Protein AF-S5NE18-F1 (afdb_monomer)

Sequence (66 aa):
MAYSKPANQAEIINEVNDNDAFWFPVIAGVATREEMERATMKEVQILNEVASRKLELMGGVGIEDE

Structure (mmCIF, N/CA/C/O backbone):
data_AF-S5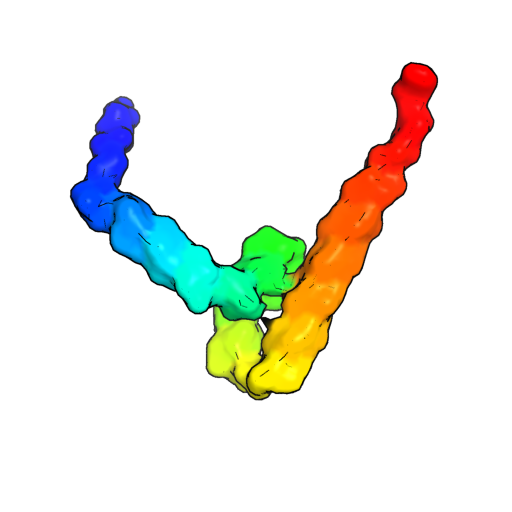NE18-F1
#
_entry.id   AF-S5NE18-F1
#
loop_
_atom_site.group_PDB
_atom_site.id
_atom_site.type_symbol
_atom_site.label_atom_id
_atom_site.label_alt_id
_atom_site.label_comp_id
_atom_site.label_asym_id
_atom_site.label_entity_id
_atom_site.label_seq_id
_atom_site.pdbx_PDB_ins_code
_atom_site.Cartn_x
_atom_site.Cartn_y
_atom_site.Cartn_z
_atom_site.occupancy
_atom_site.B_iso_or_equiv
_atom_site.auth_seq_id
_atom_site.auth_comp_id
_atom_site.auth_asym_id
_atom_site.auth_atom_id
_atom_site.pdbx_PDB_model_num
ATOM 1 N N . MET A 1 1 ? -11.366 12.646 -31.005 1.00 48.94 1 MET A N 1
ATOM 2 C CA . MET A 1 1 ? -12.068 13.290 -29.874 1.00 48.94 1 MET A CA 1
ATOM 3 C C . MET A 1 1 ? -11.010 13.851 -28.944 1.00 48.94 1 MET A C 1
ATOM 5 O O . MET A 1 1 ? -10.226 13.072 -28.422 1.00 48.94 1 MET A O 1
ATOM 9 N N . ALA A 1 2 ? -10.911 15.174 -28.804 1.00 53.94 2 ALA A N 1
ATOM 10 C CA . ALA A 1 2 ? -10.059 15.763 -27.776 1.00 53.94 2 ALA A CA 1
ATOM 11 C C . ALA A 1 2 ? -10.791 15.610 -26.438 1.00 53.94 2 ALA A C 1
ATOM 13 O O . ALA A 1 2 ? -11.859 16.192 -26.259 1.00 53.94 2 ALA A O 1
ATOM 14 N N . TYR A 1 3 ? -10.271 14.781 -25.534 1.00 63.34 3 TYR A N 1
ATOM 15 C CA . TYR A 1 3 ? -10.775 14.742 -24.165 1.00 63.34 3 TYR A CA 1
ATOM 16 C C . TYR A 1 3 ? -10.448 16.089 -23.513 1.00 63.34 3 TYR A C 1
ATOM 18 O O . TYR A 1 3 ? -9.288 16.390 -23.234 1.00 63.34 3 TYR A O 1
ATOM 26 N N . SER A 1 4 ? -11.470 16.926 -23.322 1.00 68.69 4 SER A N 1
ATOM 27 C CA . SER A 1 4 ? -11.361 18.104 -22.467 1.00 68.69 4 SER A CA 1
ATOM 28 C C . SER A 1 4 ? -11.101 17.611 -21.049 1.00 68.69 4 SER A C 1
ATOM 30 O O . SER A 1 4 ? -11.860 16.781 -20.544 1.00 68.69 4 SER A O 1
ATOM 32 N N . LYS A 1 5 ? -10.029 18.090 -20.411 1.00 65.44 5 LYS A N 1
ATOM 33 C CA . LYS A 1 5 ? -9.768 17.789 -19.000 1.00 65.44 5 LYS A CA 1
ATOM 34 C C . LYS A 1 5 ? -10.987 18.245 -18.182 1.00 65.44 5 LYS A C 1
ATOM 36 O O . LYS A 1 5 ? -11.451 19.368 -18.398 1.00 65.44 5 LYS A O 1
ATOM 41 N N . PRO A 1 6 ? -11.553 17.387 -17.317 1.00 73.12 6 PRO A N 1
ATOM 42 C CA . PRO A 1 6 ? -12.732 17.750 -16.548 1.00 73.12 6 PRO A CA 1
ATOM 43 C C . PRO A 1 6 ? -12.384 18.884 -15.574 1.00 73.12 6 PRO A C 1
ATOM 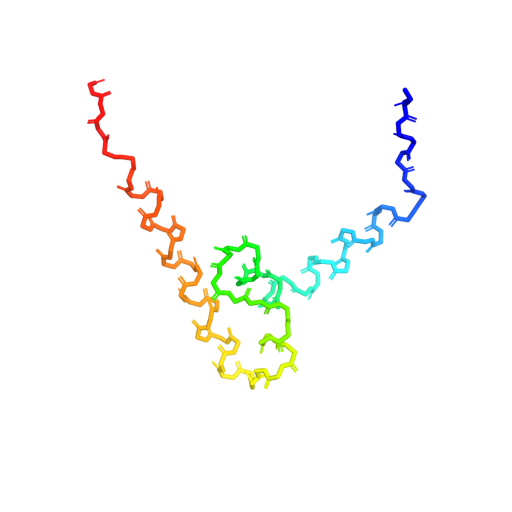45 O O . PRO A 1 6 ? -11.267 18.955 -15.061 1.00 73.12 6 PRO A O 1
ATOM 48 N N . ALA A 1 7 ? -13.338 19.787 -15.338 1.00 74.75 7 ALA A N 1
ATOM 49 C CA . ALA A 1 7 ? -13.134 21.004 -14.546 1.00 74.75 7 ALA A CA 1
ATOM 50 C C . ALA A 1 7 ? -12.668 20.739 -13.098 1.00 74.75 7 ALA A C 1
ATOM 52 O O . ALA A 1 7 ? -12.075 21.614 -12.479 1.00 74.75 7 ALA A O 1
ATOM 53 N N . ASN A 1 8 ? -12.884 19.525 -12.587 1.00 83.62 8 ASN A N 1
ATOM 54 C CA . ASN A 1 8 ? -12.523 19.079 -11.241 1.00 83.62 8 ASN A CA 1
ATOM 55 C C . ASN A 1 8 ? -11.200 18.290 -11.176 1.00 83.62 8 ASN A C 1
ATOM 57 O O . ASN A 1 8 ? -10.900 17.669 -10.161 1.00 83.62 8 ASN A O 1
ATOM 61 N N . GLN A 1 9 ? -10.390 18.282 -12.241 1.00 84.69 9 GLN A N 1
ATOM 62 C CA . GLN A 1 9 ? -9.162 17.480 -12.278 1.00 84.69 9 GLN A CA 1
ATOM 63 C C . GLN A 1 9 ? -8.194 17.802 -11.124 1.00 84.69 9 GLN A C 1
ATOM 65 O O . GLN A 1 9 ? -7.559 16.893 -10.598 1.00 84.69 9 GLN A O 1
ATOM 70 N N . ALA A 1 10 ? -8.082 19.072 -10.725 1.00 85.50 10 ALA A N 1
ATOM 71 C CA . ALA A 1 10 ? -7.219 19.473 -9.613 1.00 85.50 10 ALA A CA 1
ATOM 72 C C . ALA A 1 10 ? -7.713 18.927 -8.262 1.00 85.50 10 ALA A C 1
ATOM 74 O O . ALA A 1 10 ? -6.905 18.467 -7.463 1.00 85.50 10 ALA A O 1
ATOM 75 N N . GLU A 1 11 ? -9.028 18.931 -8.033 1.00 88.12 11 GLU A N 1
ATOM 76 C CA . GLU A 1 11 ? -9.638 18.385 -6.813 1.00 88.12 11 GLU A CA 1
ATOM 77 C C . GLU A 1 11 ? -9.386 16.878 -6.705 1.00 88.12 11 GLU A C 1
ATOM 79 O O . GLU A 1 11 ? -8.954 16.407 -5.660 1.00 88.12 11 GLU A O 1
ATOM 84 N N . ILE A 1 12 ? -9.542 16.146 -7.813 1.00 87.38 12 ILE A N 1
ATOM 85 C CA . ILE A 1 12 ? -9.283 14.698 -7.866 1.00 87.38 12 ILE A CA 1
ATOM 86 C C . ILE A 1 12 ? -7.814 14.384 -7.554 1.00 87.38 12 ILE A C 1
ATOM 88 O O . ILE A 1 12 ? -7.526 13.451 -6.810 1.00 87.38 12 ILE A O 1
ATOM 92 N N . ILE A 1 13 ? -6.874 15.148 -8.121 1.00 87.38 13 ILE A N 1
ATOM 93 C CA . ILE A 1 13 ? -5.440 14.948 -7.864 1.00 87.38 13 ILE A CA 1
ATOM 94 C C . ILE A 1 13 ? -5.124 15.183 -6.385 1.00 87.38 13 ILE A C 1
ATOM 96 O O . ILE A 1 13 ? -4.406 14.389 -5.784 1.00 87.38 13 ILE A O 1
ATOM 100 N N . ASN A 1 14 ? -5.673 16.247 -5.798 1.00 87.88 14 ASN A N 1
ATOM 101 C CA . ASN A 1 14 ? -5.463 16.543 -4.385 1.00 87.88 14 ASN A CA 1
ATOM 102 C C . ASN A 1 14 ? -6.034 15.439 -3.491 1.00 87.88 14 ASN A C 1
ATOM 104 O O . ASN A 1 14 ? -5.344 15.000 -2.584 1.00 87.88 14 ASN A O 1
ATOM 108 N N . GLU A 1 15 ? -7.228 14.922 -3.787 1.00 88.31 15 GLU A N 1
ATOM 109 C CA . GLU A 1 15 ? -7.828 13.837 -3.005 1.00 88.31 15 GLU A CA 1
ATOM 110 C C . GLU A 1 15 ? -6.988 12.551 -3.043 1.00 88.31 15 GLU A C 1
ATOM 112 O O . GLU A 1 15 ? -6.839 11.874 -2.024 1.00 88.31 15 GLU A O 1
ATOM 117 N N . VAL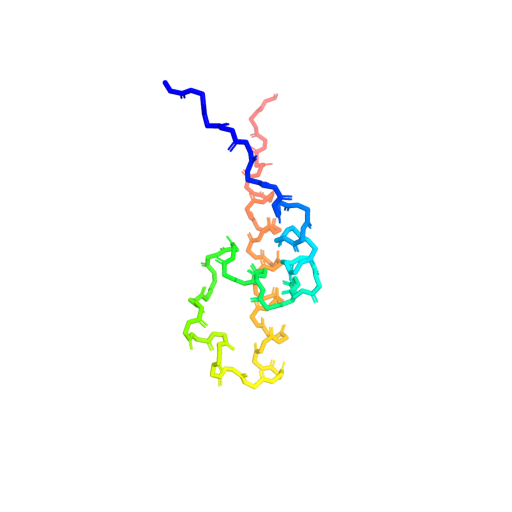 A 1 16 ? -6.393 12.222 -4.195 1.00 86.50 16 VAL A N 1
ATOM 118 C CA . VAL A 1 16 ? -5.461 11.089 -4.301 1.00 86.50 16 VAL A CA 1
ATOM 119 C C . VAL A 1 16 ? -4.203 11.345 -3.471 1.00 86.50 16 VAL A C 1
ATOM 121 O O . VAL A 1 16 ? -3.810 10.469 -2.705 1.00 86.50 16 VAL A O 1
ATOM 124 N N . ASN A 1 17 ? -3.617 12.543 -3.566 1.00 86.75 17 ASN A N 1
ATOM 125 C CA . ASN A 1 17 ? -2.411 12.910 -2.817 1.00 86.75 17 ASN A CA 1
ATOM 126 C C . ASN A 1 17 ? -2.644 12.931 -1.297 1.00 86.75 17 ASN A C 1
ATOM 128 O O . ASN A 1 17 ? -1.800 12.472 -0.533 1.00 86.75 17 ASN A O 1
ATOM 132 N N . ASP A 1 18 ? -3.797 13.423 -0.845 1.00 92.00 18 ASP A N 1
ATOM 133 C CA . ASP A 1 18 ? -4.162 13.456 0.575 1.00 92.00 18 ASP A CA 1
ATOM 134 C C . ASP A 1 18 ? -4.335 12.039 1.149 1.00 92.00 18 ASP A C 1
ATOM 136 O O . ASP A 1 18 ? -4.189 11.820 2.353 1.00 92.00 18 ASP A O 1
ATOM 140 N N . ASN A 1 19 ? -4.602 11.059 0.281 1.00 91.69 19 ASN A N 1
ATOM 141 C CA . ASN A 1 19 ? -4.795 9.654 0.624 1.00 91.69 19 ASN A CA 1
ATOM 142 C C . ASN A 1 19 ? -3.683 8.759 0.060 1.00 91.69 19 ASN A C 1
ATOM 144 O O . ASN A 1 19 ? -3.909 7.571 -0.180 1.00 91.69 19 ASN A O 1
ATOM 148 N N . ASP A 1 20 ? -2.479 9.299 -0.140 1.00 91.25 20 ASP A N 1
ATOM 149 C CA . ASP A 1 20 ? -1.399 8.580 -0.821 1.00 91.25 20 ASP A CA 1
ATOM 150 C C . ASP A 1 20 ? -1.053 7.256 -0.119 1.00 91.25 20 ASP A C 1
ATOM 152 O O . ASP A 1 20 ? -0.936 6.221 -0.762 1.00 91.25 20 ASP A O 1
ATOM 156 N N . ALA A 1 21 ? -1.053 7.219 1.219 1.00 90.75 21 ALA A N 1
ATOM 157 C CA . ALA A 1 21 ? -0.835 5.983 1.983 1.00 90.75 21 ALA A CA 1
ATOM 158 C C . ALA A 1 21 ? -1.910 4.898 1.751 1.00 90.75 21 ALA A C 1
ATOM 160 O O . ALA A 1 21 ? -1.656 3.710 1.949 1.00 90.75 21 ALA A O 1
ATOM 161 N N . PHE A 1 22 ? -3.125 5.282 1.363 1.00 95.06 22 PHE A N 1
ATOM 162 C CA . PHE A 1 22 ? -4.180 4.338 0.998 1.00 95.06 22 PHE A CA 1
ATOM 163 C C . PHE A 1 22 ? -4.033 3.884 -0.460 1.00 95.06 22 PHE A C 1
ATOM 165 O O . PHE A 1 22 ? -4.207 2.706 -0.769 1.00 95.06 22 PHE A O 1
ATOM 172 N N . TRP A 1 23 ? -3.688 4.806 -1.361 1.00 95.12 23 TRP A N 1
ATOM 173 C CA . TRP A 1 23 ? -3.597 4.526 -2.793 1.00 95.12 23 TRP A CA 1
ATOM 174 C C . TRP A 1 23 ? -2.290 3.858 -3.211 1.00 95.12 23 TRP A C 1
ATOM 176 O O . TRP A 1 23 ? -2.290 3.081 -4.165 1.00 95.12 23 TRP A O 1
ATOM 186 N N . PHE A 1 24 ? -1.195 4.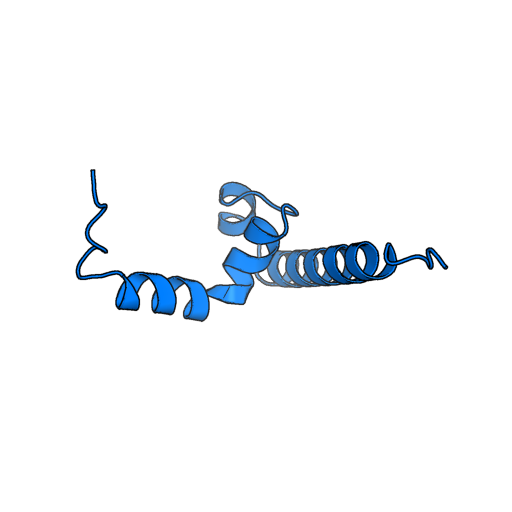098 -2.499 1.00 96.06 24 PHE A N 1
ATOM 187 C CA . PHE A 1 24 ? 0.134 3.635 -2.878 1.00 96.06 24 PHE A CA 1
ATOM 188 C C . PHE A 1 24 ? 0.227 2.107 -3.042 1.00 96.06 24 PHE A C 1
ATOM 190 O O . PHE A 1 24 ? 0.678 1.662 -4.103 1.00 96.06 24 PHE A O 1
ATOM 197 N N . PRO A 1 25 ? -0.280 1.267 -2.114 1.00 97.12 25 PRO A N 1
ATOM 198 C CA . PRO A 1 25 ? -0.271 -0.186 -2.303 1.00 97.12 25 PRO A CA 1
ATOM 199 C C . PRO A 1 25 ? -1.135 -0.657 -3.480 1.00 97.12 25 PRO A C 1
ATOM 201 O O . PRO A 1 25 ? -0.815 -1.667 -4.110 1.00 97.12 25 PRO A O 1
ATOM 204 N N . VAL A 1 26 ? -2.205 0.078 -3.802 1.00 96.88 26 VAL A N 1
ATOM 205 C CA . VAL A 1 26 ? -3.077 -0.209 -4.951 1.00 96.88 26 VAL A CA 1
ATOM 206 C C . VAL A 1 26 ? -2.363 0.120 -6.258 1.00 96.88 26 VAL A C 1
ATOM 208 O O . VAL A 1 26 ? -2.309 -0.711 -7.162 1.00 96.88 26 VAL A O 1
ATOM 211 N N . ILE A 1 27 ? -1.746 1.300 -6.336 1.00 94.44 27 ILE A N 1
ATOM 212 C CA . ILE A 1 27 ? -0.968 1.759 -7.494 1.00 94.44 27 ILE A CA 1
ATOM 213 C C . ILE A 1 27 ? 0.219 0.826 -7.751 1.00 94.44 27 ILE A C 1
ATOM 215 O O . ILE A 1 27 ? 0.470 0.438 -8.891 1.00 94.44 27 ILE A O 1
ATOM 219 N N . ALA A 1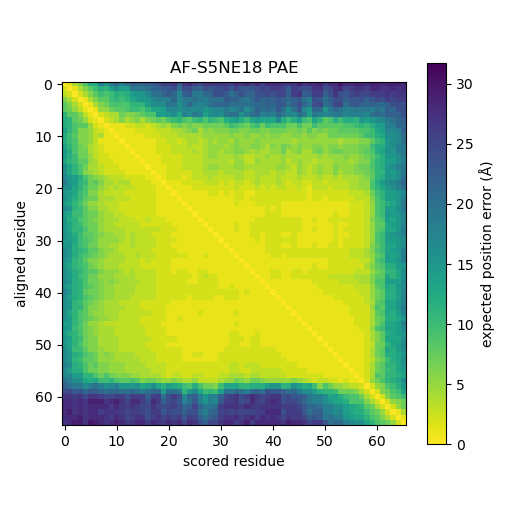 28 ? 0.920 0.407 -6.696 1.00 95.25 28 ALA A N 1
ATOM 220 C CA . ALA A 1 28 ? 2.023 -0.543 -6.791 1.00 95.25 28 ALA A CA 1
ATOM 221 C C . ALA A 1 28 ? 1.567 -1.974 -7.141 1.00 95.25 28 ALA A C 1
ATOM 223 O O . ALA A 1 28 ? 2.409 -2.848 -7.368 1.00 95.25 28 ALA A O 1
ATOM 224 N N . GLY A 1 29 ? 0.257 -2.251 -7.177 1.00 96.06 29 GLY A N 1
ATOM 225 C CA . GLY A 1 29 ? -0.297 -3.579 -7.440 1.00 96.06 29 GLY A CA 1
ATOM 226 C C . GLY A 1 29 ? 0.089 -4.598 -6.368 1.00 96.06 29 GLY A C 1
ATOM 227 O O . GLY A 1 29 ? 0.488 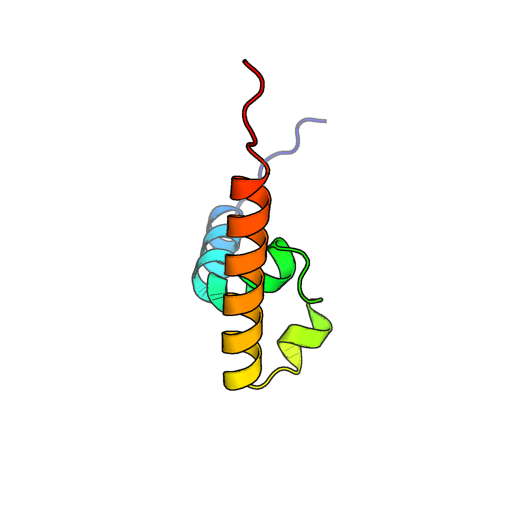-5.716 -6.700 1.00 96.06 29 GLY A O 1
ATOM 228 N N . VAL A 1 30 ? 0.080 -4.176 -5.102 1.00 97.75 30 VAL A N 1
ATOM 229 C CA . VAL A 1 30 ? 0.311 -5.015 -3.913 1.00 97.75 30 VAL A CA 1
ATOM 230 C C . VAL A 1 30 ? -1.005 -5.379 -3.226 1.00 97.75 30 VAL A C 1
ATOM 232 O O . VAL A 1 30 ? -1.101 -6.463 -2.660 1.00 97.75 30 VAL A O 1
ATOM 235 N N . ALA A 1 31 ? -2.012 -4.508 -3.308 1.00 97.81 31 ALA A N 1
ATOM 236 C CA . ALA A 1 31 ? -3.349 -4.740 -2.774 1.00 97.81 31 ALA A CA 1
ATOM 237 C C . ALA A 1 31 ? -4.425 -4.222 -3.737 1.00 97.81 31 ALA A C 1
ATOM 239 O O . ALA A 1 31 ? -4.182 -3.354 -4.574 1.00 97.81 31 ALA A O 1
ATOM 240 N N . THR A 1 32 ? -5.634 -4.745 -3.602 1.00 97.69 32 THR A N 1
ATOM 241 C CA . THR A 1 32 ? -6.851 -4.205 -4.211 1.00 97.69 32 THR A CA 1
ATOM 242 C C . THR A 1 32 ? -7.436 -3.090 -3.349 1.00 97.69 32 THR A C 1
ATOM 244 O O . THR A 1 32 ? -7.119 -2.953 -2.165 1.00 97.69 32 THR A O 1
ATOM 247 N N . ARG A 1 33 ? -8.337 -2.292 -3.929 1.00 95.56 33 ARG A N 1
ATOM 248 C CA . ARG A 1 33 ? -9.060 -1.263 -3.174 1.00 95.56 33 ARG A CA 1
ATOM 249 C C . ARG A 1 33 ? -9.894 -1.890 -2.053 1.00 95.56 33 ARG A C 1
ATOM 251 O O . ARG A 1 33 ? -9.879 -1.390 -0.934 1.00 95.56 33 ARG A O 1
ATOM 258 N N . GLU A 1 34 ? -10.577 -2.995 -2.337 1.00 97.38 34 GLU A N 1
ATOM 259 C CA . GLU A 1 34 ? -11.430 -3.702 -1.381 1.00 97.38 34 GLU A CA 1
ATOM 260 C C . GLU A 1 34 ? -10.641 -4.252 -0.183 1.00 97.38 34 GLU A C 1
ATOM 262 O O . GLU A 1 34 ? -11.164 -4.301 0.931 1.00 97.38 34 GLU A O 1
ATOM 267 N N . GLU A 1 35 ? -9.386 -4.661 -0.393 1.00 97.62 35 GLU A N 1
ATOM 268 C CA . GLU A 1 35 ? -8.479 -5.068 0.687 1.00 97.62 35 GLU A CA 1
ATOM 269 C C . GLU A 1 35 ? -8.062 -3.871 1.547 1.00 97.62 35 GLU A C 1
ATOM 271 O O . GLU A 1 35 ? -8.108 -3.961 2.774 1.00 97.62 35 GLU A O 1
ATOM 276 N N . MET A 1 36 ? -7.737 -2.732 0.927 1.00 97.25 36 MET A N 1
ATOM 277 C CA . MET A 1 36 ? -7.366 -1.511 1.652 1.00 97.25 36 MET A CA 1
ATOM 27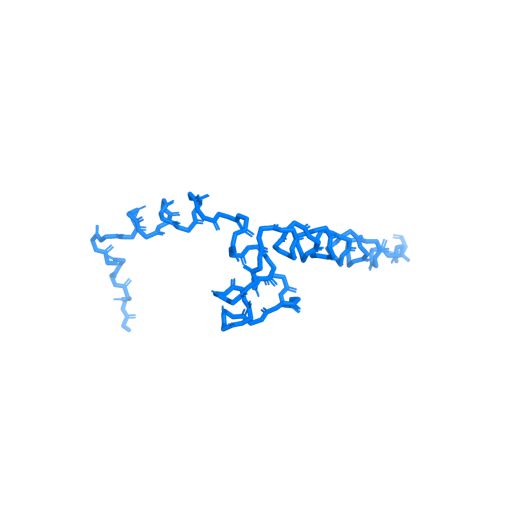8 C C . MET A 1 36 ? -8.524 -0.942 2.484 1.00 97.25 36 MET A C 1
ATOM 280 O O . MET A 1 36 ? -8.301 -0.489 3.602 1.00 97.25 36 MET A O 1
ATOM 284 N N . GLU A 1 37 ? -9.768 -1.009 1.994 1.00 97.06 37 GLU A N 1
ATOM 285 C CA . GLU A 1 37 ? -10.962 -0.543 2.728 1.00 97.06 37 GLU A CA 1
ATOM 286 C C . GLU A 1 37 ? -11.249 -1.358 4.001 1.00 97.06 37 GLU A C 1
ATOM 288 O O . GLU A 1 37 ? -11.911 -0.870 4.918 1.00 97.06 37 GLU A O 1
ATOM 293 N N . ARG A 1 38 ? -10.763 -2.603 4.071 1.00 97.50 38 ARG A N 1
ATOM 294 C CA . ARG A 1 38 ? -10.959 -3.507 5.218 1.00 97.50 38 ARG A CA 1
ATOM 295 C C . ARG A 1 38 ? -9.742 -3.585 6.135 1.00 97.50 38 ARG A C 1
ATOM 297 O O . ARG A 1 38 ? -9.855 -4.129 7.233 1.00 97.50 38 ARG A O 1
ATOM 304 N N . ALA A 1 39 ? -8.599 -3.079 5.684 1.00 96.94 39 ALA A N 1
ATOM 305 C CA . ALA A 1 39 ? -7.346 -3.150 6.407 1.00 96.94 39 ALA A CA 1
ATOM 306 C C . ALA A 1 39 ? -7.370 -2.252 7.650 1.00 96.94 39 ALA A C 1
ATOM 308 O O . ALA A 1 39 ? -7.791 -1.095 7.632 1.00 96.94 39 ALA A O 1
ATOM 309 N N . THR A 1 40 ? -6.846 -2.775 8.750 1.00 97.81 40 THR A N 1
ATOM 310 C CA . THR A 1 40 ? -6.494 -1.966 9.914 1.00 97.81 40 THR A CA 1
ATOM 311 C C . THR A 1 40 ? -5.346 -1.014 9.573 1.00 97.81 40 THR A C 1
ATOM 313 O O . THR A 1 40 ? -4.555 -1.263 8.664 1.00 97.81 40 THR A O 1
ATOM 316 N N . MET A 1 41 ? -5.162 0.048 10.366 1.00 96.38 41 MET A N 1
ATOM 317 C CA . MET A 1 41 ? -4.030 0.972 10.179 1.00 96.38 41 MET A CA 1
ATOM 318 C C . MET A 1 41 ? -2.668 0.259 10.152 1.00 96.38 41 MET A C 1
ATOM 320 O O . MET A 1 41 ? -1.786 0.640 9.387 1.00 96.38 41 MET A O 1
ATOM 324 N N . LYS A 1 42 ? -2.493 -0.788 10.971 1.00 97.75 42 LYS A N 1
ATOM 325 C CA . LYS A 1 42 ? -1.253 -1.574 11.001 1.00 97.75 42 LYS A CA 1
ATOM 326 C C . LYS A 1 42 ? -1.049 -2.352 9.699 1.00 97.75 42 LYS A C 1
ATOM 328 O O . LYS A 1 42 ? 0.068 -2.411 9.197 1.00 97.75 42 LYS A O 1
ATOM 333 N N . GLU A 1 43 ? -2.107 -2.943 9.155 1.00 98.19 43 GLU A N 1
ATOM 334 C CA . GLU A 1 43 ? -2.047 -3.660 7.876 1.00 98.19 43 GLU A CA 1
ATOM 335 C C . GLU A 1 43 ? -1.766 -2.701 6.717 1.00 98.19 43 GLU A C 1
ATOM 337 O O . GLU A 1 43 ? -0.905 -2.998 5.896 1.00 98.19 43 GLU A O 1
ATOM 342 N N . VAL A 1 44 ? -2.378 -1.510 6.708 1.00 97.94 44 VAL A N 1
ATOM 343 C CA . VAL A 1 44 ? -2.062 -0.445 5.740 1.00 97.94 44 VAL A CA 1
ATOM 344 C C . VAL A 1 44 ? -0.574 -0.092 5.782 1.00 97.94 44 VAL A C 1
ATOM 346 O O . VAL A 1 44 ? 0.075 -0.053 4.740 1.00 97.94 44 VAL A O 1
ATOM 349 N N . GLN A 1 45 ? 0.005 0.113 6.969 1.00 97.81 45 GLN A N 1
ATOM 350 C CA . GLN A 1 45 ? 1.439 0.405 7.113 1.00 97.81 45 GLN A CA 1
ATOM 351 C C . GLN A 1 45 ? 2.327 -0.719 6.559 1.00 97.81 45 GLN A C 1
ATOM 353 O O . GLN A 1 45 ? 3.312 -0.445 5.877 1.00 97.81 45 GLN A O 1
ATOM 358 N N . ILE A 1 46 ? 1.965 -1.981 6.807 1.00 98.38 46 ILE A N 1
ATOM 359 C CA . ILE A 1 46 ? 2.693 -3.141 6.275 1.00 98.38 46 ILE A CA 1
ATOM 360 C C . ILE A 1 46 ? 2.598 -3.190 4.745 1.00 98.38 46 ILE A C 1
ATOM 362 O O . ILE A 1 46 ? 3.605 -3.410 4.078 1.00 98.38 46 ILE A O 1
ATOM 366 N N . LEU A 1 47 ? 1.413 -2.967 4.176 1.00 98.38 47 LEU A N 1
ATOM 367 C CA . LEU A 1 47 ? 1.206 -2.988 2.727 1.00 98.38 47 LEU A CA 1
ATOM 368 C C . LEU A 1 47 ? 1.975 -1.865 2.021 1.00 98.38 47 LEU A C 1
ATOM 370 O O . LEU A 1 47 ? 2.531 -2.095 0.949 1.00 98.38 47 LEU A O 1
ATOM 374 N N . ASN A 1 48 ? 2.076 -0.689 2.646 1.00 97.88 48 A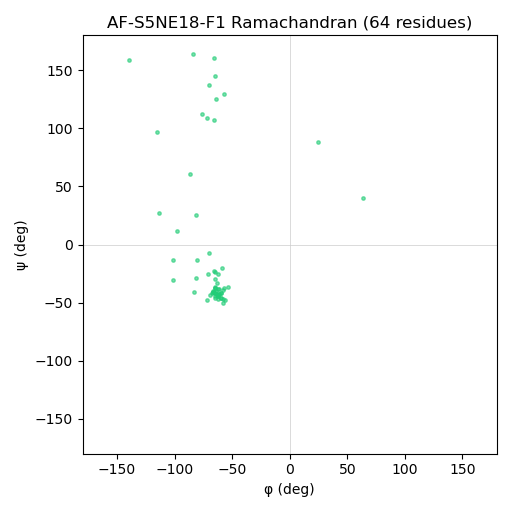SN A N 1
ATOM 375 C CA . ASN A 1 48 ? 2.929 0.398 2.162 1.00 97.88 48 ASN A CA 1
ATOM 376 C C . ASN A 1 48 ? 4.410 -0.004 2.153 1.00 97.88 48 ASN A C 1
ATOM 378 O O . ASN A 1 48 ? 5.080 0.173 1.142 1.00 97.88 48 ASN A O 1
ATOM 382 N N . GLU A 1 49 ? 4.912 -0.611 3.230 1.00 98.06 49 GLU A N 1
ATOM 383 C CA . GLU A 1 49 ? 6.297 -1.099 3.288 1.00 98.06 49 GLU A CA 1
ATOM 384 C C . GLU A 1 49 ? 6.583 -2.152 2.199 1.00 98.06 49 GLU A C 1
ATOM 386 O O . GLU A 1 49 ? 7.622 -2.117 1.539 1.00 98.06 49 GLU A O 1
ATOM 391 N N . VAL A 1 50 ? 5.647 -3.076 1.960 1.00 97.88 50 VAL A N 1
ATOM 392 C CA . VAL A 1 50 ? 5.771 -4.081 0.890 1.00 97.88 50 VAL A CA 1
ATOM 393 C C . VAL A 1 50 ? 5.772 -3.425 -0.495 1.00 97.88 50 VAL A C 1
ATOM 395 O O . VAL A 1 50 ? 6.573 -3.812 -1.349 1.00 97.88 50 VAL A O 1
ATOM 398 N N . ALA A 1 51 ? 4.917 -2.426 -0.722 1.00 97.00 51 ALA A N 1
ATOM 399 C CA . ALA A 1 51 ? 4.883 -1.655 -1.962 1.00 97.00 51 ALA A CA 1
ATOM 400 C C . ALA A 1 51 ? 6.195 -0.900 -2.215 1.00 97.00 51 ALA A C 1
ATOM 402 O O . ALA A 1 51 ? 6.739 -1.003 -3.316 1.00 97.00 51 ALA A O 1
ATOM 403 N N . SER A 1 52 ? 6.761 -0.249 -1.195 1.00 95.69 52 SER A N 1
ATOM 404 C CA . SER A 1 52 ? 8.073 0.405 -1.285 1.00 95.69 52 SER A CA 1
ATOM 405 C C . SER A 1 52 ? 9.165 -0.585 -1.683 1.00 95.69 52 SER A C 1
ATOM 407 O O . SER A 1 52 ? 9.854 -0.371 -2.679 1.00 95.69 52 SER A O 1
ATOM 409 N N . ARG A 1 53 ? 9.255 -1.733 -0.999 1.00 96.06 53 ARG A N 1
ATOM 410 C CA . ARG A 1 53 ? 10.240 -2.780 -1.325 1.00 96.06 53 ARG A CA 1
ATOM 411 C C . ARG A 1 53 ? 10.068 -3.341 -2.730 1.00 96.06 53 ARG A C 1
ATOM 413 O O . ARG A 1 53 ?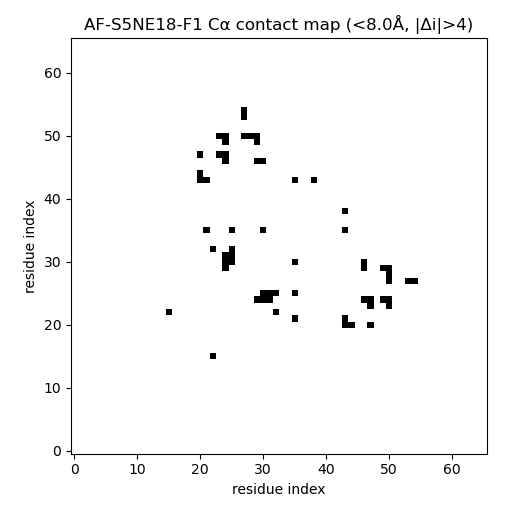 11.056 -3.629 -3.396 1.00 96.06 53 ARG A O 1
ATOM 420 N N . LYS A 1 54 ? 8.830 -3.513 -3.205 1.00 94.50 54 LYS A N 1
ATOM 421 C CA . LYS A 1 54 ? 8.569 -3.954 -4.583 1.00 94.50 54 LYS A CA 1
ATOM 422 C C . LYS A 1 54 ? 9.158 -2.963 -5.584 1.00 94.50 54 LYS A C 1
ATOM 424 O O . LYS A 1 54 ? 9.819 -3.393 -6.524 1.00 94.50 54 LYS A O 1
ATOM 429 N N . LEU A 1 55 ? 8.941 -1.664 -5.380 1.00 91.50 55 LEU A N 1
ATOM 430 C CA . LEU A 1 55 ? 9.481 -0.629 -6.262 1.00 91.50 55 LEU A CA 1
ATOM 431 C C . LEU A 1 55 ? 11.007 -0.548 -6.187 1.00 91.50 55 LEU A C 1
ATOM 433 O O . LEU A 1 55 ? 11.644 -0.441 -7.229 1.00 91.50 55 LEU A O 1
ATOM 437 N N . GLU A 1 56 ? 11.596 -0.668 -4.997 1.00 91.94 56 GLU A N 1
ATOM 438 C CA . GLU A 1 56 ? 13.052 -0.747 -4.823 1.00 91.94 56 GLU A CA 1
ATOM 439 C C . GLU A 1 56 ? 13.645 -1.945 -5.566 1.00 91.94 56 GLU A C 1
ATOM 441 O O . GLU A 1 56 ? 14.622 -1.799 -6.293 1.00 91.94 56 GLU A O 1
ATOM 446 N N . LEU A 1 57 ? 13.027 -3.123 -5.443 1.00 91.62 57 LEU A N 1
ATOM 447 C CA . LEU A 1 57 ? 13.462 -4.324 -6.150 1.00 91.62 57 LEU A CA 1
ATOM 448 C C . LEU A 1 57 ? 13.302 -4.170 -7.660 1.00 91.62 57 LEU A C 1
ATOM 450 O O . LEU A 1 57 ? 14.208 -4.546 -8.390 1.00 91.62 57 LEU A O 1
ATOM 454 N N . MET A 1 58 ? 12.197 -3.586 -8.132 1.00 87.62 58 MET A N 1
ATOM 455 C CA . MET A 1 58 ? 11.987 -3.301 -9.554 1.00 87.62 58 MET A CA 1
ATOM 456 C C . MET A 1 58 ? 12.986 -2.274 -10.099 1.00 87.62 58 MET A C 1
ATOM 458 O O . MET A 1 58 ? 13.458 -2.438 -11.220 1.00 87.62 58 MET A O 1
ATOM 462 N N . GLY A 1 59 ? 13.343 -1.256 -9.313 1.00 75.06 59 GLY A N 1
ATOM 463 C CA . GLY A 1 59 ? 14.414 -0.308 -9.633 1.00 75.06 59 GLY A CA 1
ATOM 464 C C . GLY A 1 59 ? 15.813 -0.930 -9.545 1.00 75.06 59 GLY A C 1
ATOM 465 O O . GLY A 1 59 ? 16.720 -0.495 -10.246 1.00 75.06 59 GLY A O 1
ATOM 466 N N . GLY A 1 60 ? 15.974 -1.981 -8.736 1.00 55.78 60 GLY A N 1
ATOM 467 C CA . GLY A 1 60 ? 17.171 -2.817 -8.633 1.00 55.78 60 GLY A CA 1
ATOM 468 C C . GLY A 1 60 ? 17.302 -3.885 -9.727 1.00 55.78 60 GLY A C 1
ATOM 469 O O . GLY A 1 60 ? 18.396 -4.404 -9.919 1.00 55.78 60 GLY A O 1
ATOM 470 N N . VAL A 1 61 ? 16.243 -4.164 -10.505 1.00 52.41 61 VAL A N 1
ATOM 471 C CA . VAL A 1 61 ? 16.335 -4.868 -11.807 1.00 52.41 61 VAL A CA 1
ATOM 472 C C . VAL A 1 61 ? 16.733 -3.888 -12.928 1.00 52.41 61 VAL A C 1
ATOM 474 O O . VAL A 1 61 ? 16.445 -4.101 -14.099 1.00 52.41 61 VAL A O 1
ATOM 477 N N . GLY A 1 62 ? 17.413 -2.795 -12.586 1.00 47.41 62 GLY A N 1
ATOM 478 C CA . GLY A 1 62 ? 18.364 -2.134 -13.473 1.00 47.41 62 GLY A CA 1
ATOM 479 C C . GLY A 1 62 ? 19.735 -2.791 -13.323 1.00 47.41 62 GLY A C 1
ATOM 480 O O . GLY A 1 62 ? 20.674 -2.143 -12.871 1.00 47.41 62 GLY A O 1
ATOM 481 N N . ILE A 1 63 ? 19.836 -4.088 -13.628 1.00 51.19 63 ILE A N 1
ATOM 482 C CA . ILE A 1 63 ? 21.135 -4.719 -13.867 1.00 51.19 63 ILE A CA 1
ATOM 483 C C . ILE A 1 63 ? 21.605 -4.187 -15.218 1.00 51.19 63 ILE A C 1
ATOM 485 O O . ILE A 1 63 ? 20.990 -4.468 -16.239 1.00 51.19 63 ILE A O 1
ATOM 489 N N . GLU A 1 64 ? 22.621 -3.329 -15.153 1.00 53.72 64 GLU A N 1
ATOM 490 C CA . GLU A 1 64 ? 23.829 -3.403 -15.978 1.00 53.72 64 GLU A CA 1
ATOM 491 C C . GLU A 1 64 ? 23.650 -4.141 -17.315 1.00 53.72 64 GLU A C 1
ATOM 493 O O . GLU A 1 64 ? 23.930 -5.332 -17.406 1.00 53.72 64 GLU A O 1
ATOM 498 N N . ASP A 1 65 ? 23.254 -3.416 -18.358 1.00 47.31 65 ASP A N 1
ATOM 499 C CA . ASP A 1 65 ? 23.603 -3.784 -19.728 1.00 47.31 65 ASP A CA 1
ATOM 500 C C . ASP A 1 65 ? 24.511 -2.666 -20.278 1.00 47.31 65 ASP A C 1
ATOM 502 O O . ASP A 1 65 ? 24.031 -1.614 -20.700 1.00 47.31 65 ASP A O 1
ATOM 506 N N . GLU A 1 66 ? 25.818 -2.951 -20.188 1.00 44.16 66 GLU A N 1
ATOM 507 C CA . GLU A 1 66 ? 26.992 -2.390 -20.901 1.00 44.16 66 GLU A CA 1
ATOM 508 C C . GLU A 1 66 ? 27.420 -0.920 -20.695 1.00 44.16 66 GLU A C 1
ATOM 510 O O . GLU A 1 66 ? 26.746 0.031 -21.151 1.00 44.16 66 GLU A O 1
#

Secondary structure (DSSP, 8-state):
---PPPTTHHHHHHHHHHTHHHHHHHHTTSS-HHHHHH--HHHHHHHHHHHHHHHHHHHHT-----

Mean predicted aligned error: 7.77 Å

Radius of gyration: 15.89 Å; Cα contacts (8 Å, |Δi|>4): 31; chains: 1; bounding box: 40×26×41 Å

Organism: NCBI:txid1358027

Solvent-accessible surface area (backbone atoms only — not comparable to full-atom values): 4008 Å² total; per-residue (Å²): 132,86,82,73,80,61,95,57,53,67,59,55,53,47,56,49,61,79,36,37,74,67,45,47,16,38,75,63,68,70,42,53,69,74,55,56,76,70,45,50,74,67,51,41,54,50,43,37,54,52,28,51,51,51,50,51,51,59,62,60,69,65,68,86,81,130

Foldseek 3Di:
DPPDDDPCNVVVVVVCVVCVLLCQLVVLVNDPNVCSVPDDPVRSVVSNVVSVVSVVVVVVVPPDDD

pLDDT: mean 85.88, std 16.19, range [44.16, 98.38]